Protein AF-A0AAI8ZTZ6-F1 (afdb_monomer)

Solvent-accessible surface area (backbone atoms only — not comparable to full-atom values): 6661 Å² total; per-residue (Å²): 139,88,87,84,86,74,28,98,44,98,85,41,66,30,76,49,75,26,76,19,85,45,80,68,26,56,17,33,78,39,66,54,84,41,80,40,63,42,33,43,39,40,9,28,16,42,41,9,27,0,19,39,34,54,21,35,37,40,36,80,40,80,30,43,42,36,13,30,15,39,54,14,26,0,18,39,37,32,29,42,34,34,34,39,39,41,39,11,30,13,43,51,16,24,0,21,30,31,73,30,63,26,37,27,36,42,15,34,43,38,10,30,6,40,53,14,25,0,22,34,34,41,43,56,76,49,70,37,80,81,35,46,80,45,39,38,50,77,72,39,40,33,71,43,78,55,72,81,128

pLDDT: mean 94.35, std 7.37, range [50.41, 98.81]

Nearest PDB structures (foldseek):
  5uyt-assembly1_A  TM=3.353E-01  e=1.277E+00  Flavobacteriaceae bacterium 3519-10
  5awf-assembly1_A  TM=2.954E-01  e=3.454E+00  Escherichia coli K-12
  2n3d-assembly1_A  TM=1.725E-01  e=4.553E+00  Caulobacter vibrioides CB15
  4dn7-assembly1_B  TM=1.859E-01  e=9.869E+00  Methanosarcina mazei Go1

Organism: Yersinia frederiksenii (NCBI:txid29484)

Radius of gyration: 14.51 Å; Cα contacts (8 Å, |Δi|>4): 551; chains: 1; bounding box: 36×27×42 Å

Foldseek 3Di:
DDDDDDDPDNPDAAEAWAEDEDQADWREEAQEAEEAERYEAWAEYENHKRYEYNYEYDYPYAYEHWAEYENEKSYEDAEEYADYEYFAEYAHYKSYEYQHEYEYENYEYFAEYAAEWSYHYAYHYHYYDPYYYWAYYNHYHRYHYDHDD

Mean predicted aligned error: 3.63 Å

Secondary structure (DSSP, 8-state):
-------SSTTSPEEEEEEE-STT-EEEEE-S-EEESSEEEEEEESSSEEEEE-S-EEE-SS-EEEEE-SSS-SEEE-SEEEEEEEEEEESSS-SEEE-S-EEEEEEEEEEEESSS-SEEESS-EEEETT-EEEEEESSS-SEEE----

Structure (mmCIF, N/CA/C/O backbone):
data_AF-A0AAI8ZTZ6-F1
#
_entry.id   AF-A0AAI8ZTZ6-F1
#
loop_
_atom_site.group_PDB
_atom_site.id
_atom_site.type_symbol
_atom_site.label_atom_id
_atom_site.label_alt_id
_atom_site.label_comp_id
_atom_site.label_asym_id
_atom_site.label_entity_id
_atom_site.label_seq_id
_atom_site.pdbx_PDB_ins_code
_atom_site.Cartn_x
_atom_site.Cartn_y
_atom_site.Cartn_z
_atom_site.occupancy
_atom_site.B_iso_or_equiv
_atom_site.auth_seq_id
_atom_site.auth_comp_id
_atom_site.auth_asym_id
_atom_site.auth_atom_id
_atom_site.pdbx_PDB_model_num
ATOM 1 N N . MET A 1 1 ? -9.462 -13.716 23.595 1.00 67.50 1 MET A N 1
ATOM 2 C CA . MET A 1 1 ? -8.614 -12.711 24.272 1.00 67.50 1 MET A CA 1
ATOM 3 C C . MET A 1 1 ? -8.393 -11.582 23.277 1.00 67.50 1 MET A C 1
ATOM 5 O O . MET A 1 1 ? -8.078 -11.887 22.135 1.00 67.50 1 MET A O 1
ATOM 9 N N . ARG A 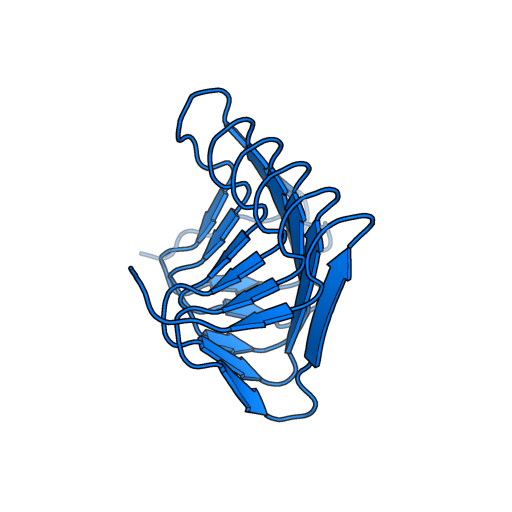1 2 ? -8.654 -10.329 23.661 1.00 75.88 2 ARG A N 1
ATOM 10 C CA . ARG A 1 2 ? -8.423 -9.131 22.835 1.00 75.88 2 ARG A CA 1
ATOM 11 C C . ARG A 1 2 ? -7.157 -8.457 23.362 1.00 75.88 2 ARG A C 1
ATOM 13 O O . ARG A 1 2 ? -7.015 -8.341 24.575 1.00 75.88 2 ARG A O 1
ATOM 20 N N . VAL A 1 3 ? -6.250 -8.082 22.467 1.00 80.81 3 VAL A N 1
ATOM 21 C CA . VAL A 1 3 ? -5.068 -7.272 22.784 1.00 80.81 3 VAL A CA 1
ATOM 22 C C . VAL A 1 3 ? -5.273 -5.926 22.110 1.00 80.81 3 VAL A C 1
ATOM 24 O O . VAL A 1 3 ? -5.651 -5.882 20.941 1.00 80.81 3 VAL A O 1
ATOM 27 N N . GLU A 1 4 ? -5.071 -4.850 22.857 1.00 86.06 4 GLU A N 1
ATOM 28 C CA . GLU A 1 4 ? -5.184 -3.481 22.363 1.00 86.06 4 GLU A CA 1
ATOM 29 C C . GLU A 1 4 ? -3.814 -2.824 22.433 1.00 86.06 4 GLU A C 1
ATOM 31 O O . GLU A 1 4 ? -3.088 -2.991 23.413 1.00 86.06 4 GLU A O 1
ATOM 36 N N . LEU A 1 5 ? -3.471 -2.094 21.377 1.00 87.38 5 LEU A N 1
ATOM 37 C CA . LEU A 1 5 ? -2.338 -1.186 21.354 1.00 87.38 5 LEU A CA 1
ATOM 38 C C . LEU A 1 5 ? -2.917 0.221 21.234 1.00 87.38 5 LEU A C 1
ATOM 40 O O . LEU A 1 5 ? -3.746 0.464 20.359 1.00 87.38 5 LEU A O 1
ATOM 44 N N . THR A 1 6 ? -2.520 1.120 22.124 1.00 87.12 6 THR A N 1
ATOM 45 C CA . THR A 1 6 ? -3.007 2.503 22.167 1.00 87.12 6 THR A CA 1
ATOM 46 C C . THR A 1 6 ? -1.831 3.469 22.141 1.00 87.12 6 THR A C 1
ATOM 48 O O . THR A 1 6 ? -0.698 3.082 22.441 1.00 87.12 6 THR A O 1
ATOM 51 N N . GLY A 1 7 ? -2.103 4.729 21.796 1.00 84.19 7 GLY A N 1
ATOM 52 C CA . GLY A 1 7 ? -1.177 5.828 22.060 1.00 84.19 7 GLY A CA 1
ATOM 53 C C . GLY A 1 7 ? -0.894 5.984 23.560 1.00 84.19 7 GLY A C 1
ATOM 54 O O . GLY A 1 7 ? -1.448 5.253 24.390 1.00 84.19 7 GLY A O 1
ATOM 55 N N . ALA A 1 8 ? -0.012 6.923 23.908 1.00 84.75 8 ALA A N 1
ATOM 56 C CA . ALA A 1 8 ? 0.313 7.186 25.309 1.00 84.75 8 ALA A CA 1
ATOM 57 C C . ALA A 1 8 ? -0.927 7.658 26.095 1.00 84.75 8 ALA A C 1
ATOM 59 O O . ALA A 1 8 ? -1.135 7.221 27.227 1.00 84.75 8 ALA A O 1
ATOM 60 N N . GLU A 1 9 ? -1.792 8.448 25.456 1.00 85.19 9 GLU A N 1
ATOM 61 C CA . GLU A 1 9 ? -3.123 8.819 25.939 1.00 85.19 9 GLU A CA 1
ATOM 62 C C . GLU A 1 9 ? -4.236 8.408 24.957 1.00 85.19 9 GLU A C 1
ATOM 64 O O . GLU A 1 9 ? -3.992 8.088 23.794 1.00 85.19 9 GLU A O 1
ATOM 69 N N . THR A 1 10 ? -5.499 8.440 25.401 1.00 76.94 10 THR A N 1
ATOM 70 C CA . THR A 1 10 ? -6.660 8.077 24.558 1.00 76.94 10 THR A CA 1
ATOM 71 C C . THR A 1 10 ? -6.902 9.039 23.395 1.00 76.94 10 THR A C 1
ATOM 73 O O . THR A 1 10 ? -7.670 8.725 22.492 1.00 76.94 10 THR A O 1
ATOM 76 N N . THR A 1 11 ? -6.293 10.223 23.436 1.00 78.00 11 THR A N 1
ATOM 77 C CA . THR A 1 11 ? -6.327 11.228 22.365 1.00 78.00 11 THR A CA 1
ATOM 78 C C . THR A 1 11 ? -5.068 11.224 21.508 1.00 78.00 11 THR A C 1
ATOM 80 O O . THR A 1 11 ? -5.029 11.919 20.493 1.00 78.00 11 THR A O 1
ATOM 83 N N . ASP A 1 12 ? -4.041 10.469 21.903 1.00 82.19 12 ASP A N 1
ATOM 84 C CA . ASP A 1 12 ? -2.789 10.422 21.168 1.00 82.19 12 ASP A CA 1
ATOM 85 C C . ASP A 1 12 ? -2.899 9.496 19.963 1.00 82.19 12 ASP A C 1
ATOM 87 O O . ASP A 1 12 ? -3.411 8.377 20.034 1.00 82.19 12 ASP A O 1
ATOM 91 N N . LEU A 1 13 ? -2.325 9.955 18.855 1.00 85.62 13 LEU A N 1
ATOM 92 C CA . LEU A 1 13 ? -2.135 9.154 17.657 1.00 85.62 13 LEU A CA 1
ATOM 93 C C . LEU A 1 13 ? -1.221 7.962 17.972 1.00 85.62 13 LEU A C 1
ATOM 95 O O . LEU A 1 13 ? -0.043 8.138 18.291 1.00 85.62 13 LEU A O 1
ATOM 99 N N . LEU A 1 14 ? -1.729 6.739 17.809 1.00 90.38 14 LEU A N 1
ATOM 100 C CA . LEU A 1 14 ? -0.862 5.565 17.771 1.00 90.38 14 LEU A CA 1
ATOM 101 C C . LEU A 1 14 ? -0.055 5.590 16.465 1.00 90.38 14 LEU A C 1
ATOM 103 O O . LEU A 1 14 ? -0.628 5.622 15.376 1.00 90.38 14 LEU A O 1
ATOM 107 N N . SER A 1 15 ? 1.272 5.548 16.574 1.00 92.12 15 SER A N 1
ATOM 108 C CA . SER A 1 15 ? 2.178 5.417 15.430 1.00 92.12 15 SER A CA 1
ATOM 109 C C . SER A 1 15 ? 2.815 4.032 15.425 1.00 92.12 15 SER A C 1
ATOM 111 O O . SER A 1 15 ? 3.504 3.660 16.376 1.00 92.12 15 SER A O 1
ATOM 113 N N . VAL A 1 16 ? 2.584 3.267 14.358 1.00 94.44 16 VAL A N 1
ATOM 114 C CA . VAL A 1 16 ? 3.174 1.942 14.147 1.00 94.44 16 VAL A CA 1
ATOM 115 C C . VAL A 1 16 ? 4.071 2.002 12.925 1.00 94.44 16 VAL A C 1
ATOM 117 O O . VAL A 1 16 ? 3.596 2.196 11.805 1.00 94.44 16 VAL A O 1
ATOM 120 N N . THR A 1 17 ? 5.369 1.798 13.139 1.00 95.31 17 THR A N 1
ATOM 121 C CA . THR A 1 17 ? 6.350 1.725 12.059 1.00 95.31 17 THR A CA 1
ATOM 122 C C . THR A 1 17 ? 7.051 0.374 12.043 1.00 95.31 17 THR A C 1
ATOM 124 O O . THR A 1 17 ? 7.302 -0.231 13.085 1.00 95.31 17 THR A O 1
ATOM 127 N N . GLY A 1 18 ? 7.364 -0.119 10.849 1.00 96.62 18 GLY A N 1
ATOM 128 C CA . GLY A 1 18 ? 8.162 -1.326 10.669 1.00 96.62 18 GLY A CA 1
ATOM 129 C C . GLY A 1 18 ? 9.078 -1.169 9.469 1.00 96.62 18 GLY A C 1
ATOM 130 O O . GLY A 1 18 ? 8.625 -0.748 8.411 1.00 96.62 18 GLY A O 1
ATOM 131 N N . ASN A 1 19 ? 10.362 -1.483 9.631 1.00 95.75 19 ASN A N 1
ATOM 132 C CA . ASN A 1 19 ? 11.362 -1.374 8.573 1.00 95.75 19 ASN A CA 1
ATOM 133 C C . ASN A 1 19 ? 12.063 -2.724 8.406 1.00 95.75 19 ASN A C 1
ATOM 135 O O . ASN A 1 19 ? 12.693 -3.223 9.341 1.00 95.75 19 ASN A O 1
ATOM 139 N N . ALA A 1 20 ? 11.915 -3.324 7.228 1.00 95.00 20 ALA A N 1
ATOM 140 C CA . ALA A 1 20 ? 12.503 -4.610 6.906 1.00 95.00 20 ALA A CA 1
ATOM 141 C C . ALA A 1 20 ? 13.651 -4.457 5.896 1.00 95.00 20 ALA A C 1
ATOM 143 O O . ALA A 1 20 ? 13.437 -4.174 4.715 1.00 95.00 20 ALA A O 1
ATOM 144 N N . SER A 1 21 ? 14.878 -4.707 6.356 1.00 80.38 21 SER A N 1
ATOM 145 C CA . SER A 1 21 ? 16.071 -4.807 5.515 1.00 80.38 21 SER A CA 1
ATOM 146 C C . SER A 1 21 ? 16.363 -6.280 5.195 1.00 80.38 21 SER A C 1
ATOM 148 O O . SER A 1 21 ? 16.495 -7.118 6.084 1.00 80.38 21 SER A O 1
ATOM 150 N N . GLY A 1 22 ? 16.392 -6.627 3.907 1.00 74.50 22 GLY A N 1
ATOM 151 C CA . GLY A 1 22 ? 16.585 -7.997 3.420 1.00 74.50 22 GLY A CA 1
ATOM 152 C C . GLY A 1 22 ? 15.756 -8.298 2.172 1.00 74.50 22 GLY A C 1
ATOM 153 O O . GLY A 1 22 ? 14.846 -7.544 1.825 1.00 74.50 22 GLY A O 1
ATOM 154 N N . ASP A 1 23 ? 16.060 -9.414 1.510 1.00 78.19 23 ASP A N 1
ATOM 155 C CA . ASP A 1 23 ? 15.599 -9.705 0.141 1.00 78.19 23 ASP A CA 1
ATOM 156 C C . ASP A 1 23 ? 14.080 -9.873 -0.012 1.00 78.19 23 ASP A C 1
ATOM 158 O O . ASP A 1 23 ? 13.549 -9.735 -1.108 1.00 78.19 23 ASP A O 1
ATOM 162 N N . SER A 1 24 ? 13.347 -10.164 1.066 1.00 83.00 24 SER A N 1
ATOM 163 C CA . SER A 1 24 ? 11.885 -10.364 1.014 1.00 83.00 24 SER A CA 1
ATOM 164 C C . SER A 1 24 ? 11.161 -9.943 2.297 1.00 83.00 24 SER A C 1
ATOM 166 O O . SER A 1 24 ? 10.074 -10.433 2.607 1.00 83.00 24 SER A O 1
ATOM 168 N N . GLY A 1 25 ? 11.772 -9.059 3.088 1.00 94.31 25 GLY A N 1
ATOM 169 C CA . GLY A 1 25 ? 11.193 -8.600 4.348 1.00 94.31 25 GLY A CA 1
ATOM 170 C C . GLY A 1 25 ? 9.879 -7.835 4.153 1.00 94.31 25 GLY A C 1
ATOM 171 O O . GLY A 1 25 ? 9.673 -7.193 3.128 1.00 94.31 25 GLY A O 1
ATOM 172 N N . THR A 1 26 ? 8.978 -7.889 5.138 1.00 97.19 26 THR A N 1
ATOM 173 C CA . THR A 1 26 ? 7.792 -7.019 5.159 1.00 97.19 26 THR A CA 1
ATOM 174 C C . THR A 1 26 ? 7.894 -6.039 6.312 1.00 97.19 26 THR A C 1
ATOM 176 O O . THR A 1 26 ? 8.081 -6.493 7.440 1.00 97.19 26 THR A O 1
ATOM 179 N N . GLY A 1 27 ? 7.730 -4.741 6.045 1.00 97.44 27 GLY A N 1
ATOM 180 C CA . GLY A 1 27 ? 7.757 -3.710 7.084 1.00 97.44 27 GLY A CA 1
ATOM 181 C C . GLY A 1 27 ? 6.638 -3.908 8.107 1.00 97.44 27 GLY A C 1
ATOM 182 O O . GLY A 1 27 ? 6.903 -4.167 9.278 1.00 97.44 27 GLY A O 1
ATOM 183 N N . VAL A 1 28 ? 5.378 -3.859 7.658 1.00 97.69 28 VAL A N 1
ATOM 184 C CA . VAL A 1 28 ? 4.187 -4.089 8.501 1.00 97.69 28 VAL A CA 1
ATOM 185 C C . VAL A 1 28 ? 3.229 -5.088 7.840 1.00 97.69 28 VAL A C 1
ATOM 187 O O . VAL A 1 28 ? 3.012 -5.052 6.629 1.00 97.69 28 VAL A O 1
ATOM 190 N N . LYS A 1 29 ? 2.634 -5.987 8.636 1.00 96.88 29 LYS A N 1
ATOM 191 C CA . LYS A 1 29 ? 1.638 -6.977 8.186 1.00 96.88 29 LYS A CA 1
ATOM 192 C C . LYS A 1 29 ? 0.309 -6.793 8.915 1.00 96.88 29 LYS A C 1
ATOM 194 O O . LYS A 1 29 ? 0.293 -6.741 10.142 1.00 96.88 29 LYS A O 1
ATOM 199 N N . LEU A 1 30 ? -0.791 -6.790 8.166 1.00 96.56 30 LEU A N 1
ATOM 200 C CA . LEU A 1 30 ? -2.167 -6.749 8.661 1.00 96.56 30 LEU A CA 1
ATOM 201 C C . LEU A 1 30 ? -2.925 -7.975 8.131 1.00 96.56 30 LEU A C 1
ATOM 203 O O . LEU A 1 30 ? -3.469 -7.948 7.031 1.00 96.56 30 LEU A O 1
ATOM 207 N N . ASN A 1 31 ? -2.932 -9.070 8.896 1.00 92.81 31 ASN A N 1
ATOM 208 C CA . ASN A 1 31 ? -3.510 -10.355 8.461 1.00 92.81 31 ASN A CA 1
ATOM 209 C C . ASN A 1 31 ? -4.832 -10.714 9.166 1.00 92.81 31 ASN A C 1
ATOM 211 O O . ASN A 1 31 ? -5.579 -11.555 8.675 1.00 92.81 31 ASN A O 1
ATOM 215 N N . GLY A 1 32 ? -5.106 -10.119 10.333 1.00 93.06 32 GLY A N 1
ATOM 216 C CA . GLY A 1 32 ? -6.356 -10.310 11.079 1.00 93.06 32 GLY A CA 1
ATOM 217 C C . GLY A 1 32 ? -7.420 -9.278 10.708 1.00 93.06 32 GLY A C 1
ATOM 218 O O . GLY A 1 32 ? -7.210 -8.465 9.818 1.00 93.06 32 GLY A O 1
ATOM 219 N N . ASN A 1 33 ? -8.549 -9.271 11.416 1.00 94.62 33 ASN A N 1
ATOM 220 C CA . ASN A 1 33 ? -9.525 -8.187 11.289 1.00 94.62 33 ASN A CA 1
ATOM 221 C C . ASN A 1 33 ? -8.983 -6.944 12.001 1.00 94.62 33 ASN A C 1
ATOM 223 O O . ASN A 1 33 ? -8.739 -6.991 13.209 1.00 94.62 33 ASN A O 1
ATOM 227 N N . ASN A 1 34 ? -8.811 -5.846 11.273 1.00 95.69 34 ASN A N 1
ATOM 228 C CA . ASN A 1 34 ? -8.211 -4.626 11.798 1.00 95.69 34 ASN A CA 1
ATOM 229 C C . ASN A 1 34 ? -9.276 -3.536 11.878 1.00 95.69 34 ASN A C 1
ATOM 231 O O . ASN A 1 34 ? -9.808 -3.101 10.859 1.00 95.69 34 ASN A O 1
ATOM 235 N N . THR A 1 35 ? -9.570 -3.073 13.088 1.00 95.19 35 THR A N 1
ATOM 236 C CA . THR A 1 35 ? -10.322 -1.835 13.298 1.00 95.19 35 THR A CA 1
ATOM 237 C C . THR A 1 35 ? -9.320 -0.747 13.637 1.00 95.19 35 THR A C 1
ATOM 239 O O . THR A 1 35 ? -8.626 -0.844 14.647 1.00 95.19 35 THR A O 1
ATOM 242 N N . LEU A 1 36 ? -9.214 0.250 12.766 1.00 94.00 36 LEU A N 1
ATOM 243 C CA . LEU A 1 36 ? -8.269 1.351 12.882 1.00 94.00 36 LEU A CA 1
ATOM 244 C C . LEU A 1 36 ? -9.046 2.630 13.176 1.00 94.00 36 LEU A C 1
ATOM 246 O O . LEU A 1 36 ? -10.008 2.951 12.482 1.00 94.00 36 LEU A O 1
ATOM 250 N N . ASP A 1 37 ? -8.622 3.367 14.190 1.00 91.94 37 ASP A N 1
ATOM 251 C CA . ASP A 1 37 ? -9.225 4.640 14.566 1.00 91.94 37 ASP A CA 1
ATOM 252 C C . ASP A 1 37 ? -8.108 5.621 14.906 1.00 91.94 37 ASP A C 1
ATOM 254 O O . ASP A 1 37 ? -7.402 5.436 15.894 1.00 91.94 37 ASP A O 1
ATOM 258 N N . ASN A 1 38 ? -7.909 6.608 14.029 1.00 87.81 38 ASN A N 1
ATOM 259 C CA . ASN A 1 38 ? -6.853 7.615 14.136 1.00 87.81 38 ASN A CA 1
ATOM 260 C C . ASN A 1 38 ? -5.475 7.009 14.458 1.00 87.81 38 ASN A C 1
ATOM 262 O O . ASN A 1 38 ? -4.853 7.356 15.458 1.00 87.81 38 ASN A O 1
ATOM 266 N N . VAL A 1 39 ? -5.005 6.095 13.603 1.00 90.56 39 VAL A N 1
ATOM 267 C CA . VAL A 1 39 ? -3.678 5.466 13.684 1.00 90.56 39 VAL A CA 1
ATOM 268 C C . VAL A 1 39 ? -2.828 5.921 12.496 1.00 90.56 39 VAL A C 1
ATOM 270 O O . VAL A 1 39 ? -3.330 6.089 11.386 1.00 90.56 39 VAL A O 1
ATOM 273 N N . SER A 1 40 ? -1.525 6.097 12.702 1.00 92.44 40 SER A N 1
ATOM 274 C CA . SER A 1 40 ? -0.552 6.222 11.616 1.00 92.44 40 SER A CA 1
ATOM 275 C C . SER A 1 40 ? 0.187 4.899 11.464 1.00 92.44 40 SER A C 1
ATOM 277 O O . SER A 1 40 ? 0.862 4.458 12.395 1.00 92.44 40 SER A O 1
ATOM 279 N N . LEU A 1 41 ? 0.052 4.249 10.306 1.00 96.38 41 LEU A N 1
ATOM 280 C CA . LEU A 1 41 ? 0.795 3.029 9.990 1.00 96.38 41 LEU A CA 1
ATOM 281 C C . LEU A 1 41 ? 1.772 3.296 8.849 1.00 96.38 41 LEU A C 1
ATOM 283 O O . LEU A 1 41 ? 1.374 3.799 7.794 1.00 96.38 41 LEU A O 1
ATOM 287 N N . ALA A 1 42 ? 3.035 2.925 9.050 1.00 97.94 42 ALA A N 1
ATOM 288 C CA . ALA A 1 42 ? 4.076 3.023 8.036 1.00 97.94 42 ALA A CA 1
ATOM 289 C C . ALA A 1 42 ? 4.937 1.752 7.992 1.00 97.94 42 ALA A C 1
ATOM 291 O O . ALA A 1 42 ? 5.659 1.434 8.935 1.00 97.94 42 ALA A O 1
ATOM 292 N N . GLY A 1 43 ? 4.874 1.020 6.885 1.00 98.38 43 GLY A N 1
ATOM 293 C CA . GLY A 1 43 ? 5.730 -0.131 6.622 1.00 98.38 43 GLY A CA 1
ATOM 294 C C . GLY A 1 43 ? 6.736 0.174 5.520 1.00 98.38 43 GLY A C 1
ATOM 295 O O . GLY A 1 43 ? 6.349 0.592 4.432 1.00 98.38 43 GLY A O 1
ATOM 296 N N . GLU A 1 44 ? 8.016 -0.055 5.788 1.00 98.19 44 GLU A N 1
ATOM 297 C CA . GLU A 1 44 ? 9.116 0.146 4.850 1.00 98.19 44 GLU A CA 1
ATOM 298 C C . GLU A 1 44 ? 9.857 -1.164 4.568 1.00 98.19 44 GLU A C 1
ATOM 300 O O . GLU A 1 44 ? 10.068 -1.986 5.464 1.00 98.19 44 GLU A O 1
ATOM 305 N N . ALA A 1 45 ? 10.291 -1.344 3.324 1.00 98.00 45 ALA A N 1
ATOM 306 C CA . ALA A 1 45 ? 11.180 -2.424 2.921 1.00 98.00 45 ALA A CA 1
ATOM 307 C C . ALA A 1 45 ? 12.196 -1.951 1.870 1.00 98.00 45 ALA A C 1
ATOM 309 O O . ALA A 1 45 ? 11.972 -0.973 1.159 1.00 98.00 45 ALA A O 1
ATOM 310 N N . THR A 1 46 ? 13.322 -2.656 1.745 1.00 96.25 46 THR A N 1
ATOM 311 C CA . THR A 1 46 ? 14.239 -2.445 0.610 1.00 96.25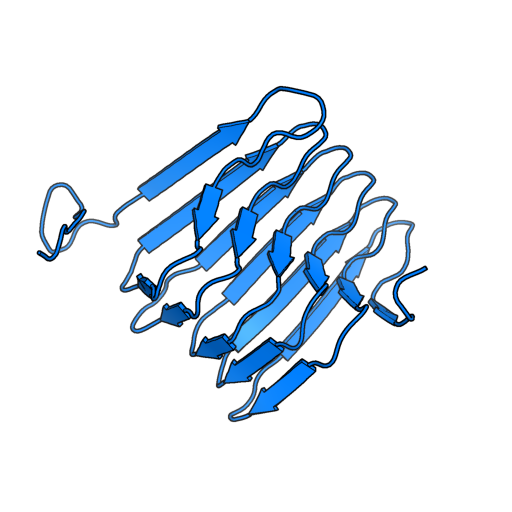 46 THR A CA 1
ATOM 312 C C . THR A 1 46 ? 13.802 -3.283 -0.587 1.00 96.25 46 THR A C 1
ATOM 314 O O . THR A 1 46 ? 13.358 -2.718 -1.579 1.00 96.25 46 THR A O 1
ATOM 317 N N . ASN A 1 47 ? 13.862 -4.614 -0.473 1.00 95.44 47 ASN A N 1
ATOM 318 C CA . ASN A 1 47 ? 13.568 -5.532 -1.582 1.00 95.44 47 ASN A CA 1
ATOM 319 C C . ASN A 1 47 ? 12.187 -6.194 -1.488 1.00 95.44 47 ASN A C 1
ATOM 321 O O . ASN A 1 47 ? 11.653 -6.678 -2.479 1.00 95.44 47 ASN A O 1
ATOM 325 N N . GLY A 1 48 ? 11.610 -6.234 -0.287 1.00 96.06 48 GLY A N 1
ATOM 326 C CA . GLY A 1 48 ? 10.316 -6.859 -0.042 1.00 96.06 48 GLY A CA 1
ATOM 327 C C . GLY A 1 48 ? 9.148 -5.876 -0.074 1.00 96.06 48 GLY A C 1
ATOM 328 O O . GLY A 1 48 ? 9.167 -4.869 -0.779 1.00 96.06 48 GLY A O 1
ATOM 329 N N . THR A 1 49 ? 8.107 -6.176 0.696 1.00 97.88 49 THR A N 1
ATOM 330 C CA . THR A 1 49 ? 6.870 -5.387 0.707 1.00 97.88 49 THR A CA 1
ATOM 331 C C . THR A 1 49 ? 6.866 -4.380 1.855 1.00 97.88 49 THR A C 1
ATOM 333 O O . THR A 1 49 ? 7.062 -4.769 3.002 1.00 97.88 49 THR A O 1
ATOM 336 N N . GLY A 1 50 ? 6.574 -3.105 1.597 1.00 98.25 50 GLY A N 1
ATOM 337 C CA . GLY A 1 50 ? 6.439 -2.115 2.672 1.00 98.25 50 GLY A CA 1
ATOM 338 C C . GLY A 1 50 ? 5.318 -2.492 3.645 1.00 98.25 50 GLY A C 1
ATOM 339 O O . GLY A 1 50 ? 5.560 -2.780 4.820 1.00 98.25 50 GLY A O 1
ATOM 340 N N . MET A 1 51 ? 4.095 -2.602 3.125 1.00 98.31 51 MET A N 1
ATOM 341 C CA . MET A 1 51 ? 2.943 -3.131 3.852 1.00 98.31 51 MET A CA 1
ATOM 342 C C . MET A 1 51 ? 2.294 -4.324 3.139 1.00 98.31 51 MET A C 1
ATOM 344 O O . MET A 1 51 ? 1.947 -4.244 1.965 1.00 98.31 51 MET A O 1
ATOM 348 N N . ASN A 1 52 ? 1.988 -5.384 3.886 1.00 98.12 52 ASN A N 1
ATOM 349 C CA . ASN A 1 52 ? 1.132 -6.478 3.422 1.00 98.12 52 ASN A CA 1
ATOM 350 C C . ASN A 1 52 ? -0.228 -6.456 4.148 1.00 98.12 52 ASN A C 1
ATOM 352 O O . ASN A 1 52 ? -0.265 -6.627 5.369 1.00 98.12 52 ASN A O 1
ATOM 356 N N . ILE A 1 53 ? -1.323 -6.256 3.405 1.00 98.31 53 ILE A N 1
ATOM 357 C CA . ILE A 1 53 ? -2.703 -6.286 3.916 1.00 98.31 53 ILE A CA 1
ATOM 358 C C . ILE A 1 53 ? -3.427 -7.506 3.358 1.00 98.31 53 ILE A C 1
ATOM 360 O O . ILE A 1 53 ? -3.837 -7.512 2.197 1.00 98.31 53 ILE A O 1
ATOM 364 N N . SER A 1 54 ? -3.653 -8.490 4.224 1.00 97.50 54 SER A N 1
ATOM 365 C CA . SER A 1 54 ? -4.416 -9.698 3.896 1.00 97.50 54 SER A CA 1
ATOM 366 C C . SER A 1 54 ? -5.672 -9.898 4.738 1.00 97.50 54 SER A C 1
ATOM 368 O O . SER A 1 54 ? -6.564 -10.645 4.345 1.00 97.50 54 SER A O 1
ATOM 370 N N . GLY A 1 55 ? -5.790 -9.193 5.863 1.00 97.88 55 GLY A N 1
ATOM 371 C CA . GLY A 1 55 ? -6.995 -9.161 6.684 1.00 97.88 55 GLY A CA 1
ATOM 372 C C . GLY A 1 55 ? -7.753 -7.837 6.547 1.00 97.88 55 GLY A C 1
ATOM 373 O O . GLY A 1 55 ? -7.129 -6.806 6.274 1.00 97.88 55 GLY A O 1
ATOM 374 N N . PRO A 1 56 ? -9.088 -7.847 6.716 1.00 97.62 56 PRO A N 1
ATOM 375 C CA . PRO A 1 56 ? -9.923 -6.700 6.389 1.00 97.62 56 PRO A CA 1
ATOM 376 C C . PRO A 1 56 ? -9.620 -5.506 7.292 1.00 97.62 56 PRO A C 1
ATOM 378 O O . PRO A 1 56 ? -9.235 -5.665 8.456 1.00 97.62 56 PRO A O 1
ATOM 381 N N . ILE A 1 57 ? -9.827 -4.306 6.755 1.00 97.75 57 ILE A N 1
ATOM 382 C CA . ILE A 1 57 ? -9.655 -3.037 7.463 1.00 97.75 57 ILE A CA 1
ATOM 383 C C . ILE A 1 57 ? -11.004 -2.331 7.566 1.00 97.75 57 ILE A C 1
ATOM 385 O O . ILE A 1 57 ? -11.672 -2.101 6.562 1.00 97.75 57 ILE A O 1
ATOM 389 N N . ILE A 1 58 ? -11.363 -1.934 8.783 1.00 97.75 58 ILE A N 1
ATOM 390 C CA . ILE A 1 58 ? -12.429 -0.972 9.062 1.00 97.75 58 ILE A CA 1
ATOM 391 C C . ILE A 1 58 ? -11.765 0.261 9.660 1.00 97.75 58 ILE A C 1
ATOM 393 O O . ILE A 1 58 ? -11.212 0.198 10.759 1.00 97.75 58 ILE A O 1
ATOM 397 N N . ASN A 1 59 ? -11.799 1.369 8.935 1.00 96.06 59 ASN A N 1
ATOM 398 C CA . ASN A 1 59 ? -11.213 2.632 9.341 1.00 96.06 59 ASN A CA 1
ATOM 399 C C . ASN A 1 59 ? -12.308 3.595 9.808 1.00 96.06 59 ASN A C 1
ATOM 401 O O . ASN A 1 59 ? -13.081 4.108 9.001 1.00 96.06 59 ASN A O 1
ATOM 405 N N . ASN A 1 60 ? -12.365 3.830 11.117 1.00 92.06 60 ASN A N 1
ATOM 406 C CA . ASN A 1 60 ? -13.372 4.679 11.754 1.00 92.06 60 ASN A CA 1
ATOM 407 C C . ASN A 1 60 ? -12.938 6.150 11.881 1.00 92.06 60 ASN A C 1
ATOM 409 O O . ASN A 1 60 ? -13.725 6.972 12.347 1.00 92.06 60 ASN A O 1
ATOM 413 N N . GLY A 1 61 ? -11.710 6.488 11.478 1.00 87.12 61 GLY A N 1
ATOM 414 C CA . GLY A 1 61 ? -11.138 7.821 11.659 1.00 87.12 61 GLY A CA 1
ATOM 415 C C . GLY A 1 61 ? -10.240 8.242 10.499 1.00 87.12 61 GLY A C 1
ATOM 416 O O . GLY A 1 6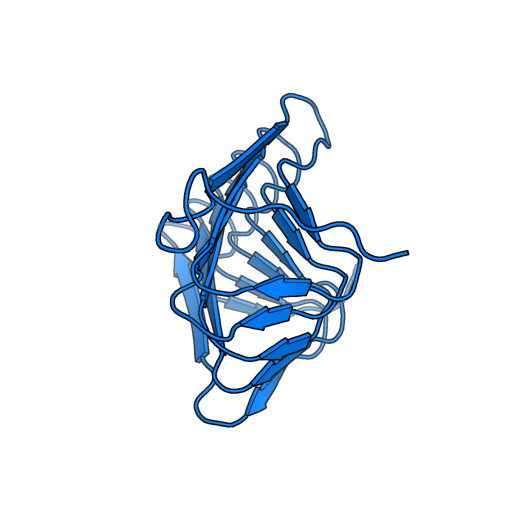1 ? -10.418 7.829 9.355 1.00 87.12 61 GLY A O 1
ATOM 417 N N . ASN A 1 62 ? -9.235 9.061 10.794 1.00 84.62 62 ASN A N 1
ATOM 418 C CA . ASN A 1 62 ? -8.325 9.625 9.793 1.00 84.62 62 ASN A CA 1
ATOM 419 C C . ASN A 1 62 ? -7.085 8.746 9.552 1.00 84.62 62 ASN A C 1
ATOM 421 O O . ASN A 1 62 ? -5.998 9.264 9.291 1.00 84.62 62 ASN A O 1
ATOM 425 N N . THR A 1 63 ? -7.213 7.418 9.662 1.00 89.69 63 THR A N 1
ATOM 426 C CA . THR A 1 63 ? -6.060 6.522 9.487 1.00 89.69 63 THR A CA 1
ATOM 427 C C . THR A 1 63 ? -5.607 6.518 8.028 1.00 89.69 63 THR A C 1
ATOM 429 O O . THR A 1 63 ? -6.405 6.281 7.118 1.00 89.69 63 THR A O 1
ATOM 432 N N . ALA A 1 64 ? -4.310 6.735 7.815 1.00 89.50 64 ALA A N 1
ATOM 433 C CA . ALA A 1 64 ? -3.638 6.494 6.546 1.00 89.50 64 ALA A CA 1
ATOM 434 C C . ALA A 1 64 ? -2.689 5.304 6.703 1.00 89.50 64 ALA A C 1
ATOM 436 O O . ALA A 1 64 ? -1.882 5.261 7.637 1.00 89.50 64 ALA A O 1
ATOM 437 N N . VAL A 1 65 ? -2.782 4.347 5.782 1.00 96.88 65 VAL A N 1
ATOM 438 C CA . VAL A 1 65 ? -1.943 3.150 5.792 1.00 96.88 65 VAL A CA 1
ATOM 439 C C . VAL A 1 65 ? -0.881 3.286 4.713 1.00 96.88 65 VAL A C 1
ATOM 441 O O . VAL A 1 65 ? -1.207 3.300 3.528 1.00 96.88 65 VAL A O 1
ATOM 444 N N . ASN A 1 66 ? 0.380 3.428 5.113 1.00 98.38 66 ASN A N 1
ATOM 445 C CA . ASN A 1 66 ? 1.464 3.786 4.205 1.00 98.38 66 ASN A CA 1
ATOM 446 C C . ASN A 1 66 ? 2.451 2.626 4.061 1.00 98.38 66 ASN A C 1
ATOM 448 O O . ASN A 1 66 ? 3.052 2.181 5.035 1.00 98.38 66 ASN A O 1
ATOM 452 N N . GLY A 1 67 ? 2.625 2.142 2.838 1.00 98.69 67 GLY A N 1
ATOM 453 C CA . GLY A 1 67 ? 3.624 1.149 2.479 1.00 98.69 67 GLY A CA 1
ATOM 454 C C . GLY A 1 67 ? 4.660 1.744 1.531 1.00 98.69 67 GLY A C 1
ATOM 455 O O . GLY A 1 67 ? 4.313 2.402 0.548 1.00 98.69 67 GLY A O 1
ATOM 456 N N . LYS A 1 68 ? 5.940 1.523 1.814 1.00 98.62 68 LYS A N 1
ATOM 457 C CA . LYS A 1 68 ? 7.050 1.973 0.978 1.00 98.62 68 LYS A CA 1
ATOM 458 C C . LYS A 1 68 ? 8.030 0.839 0.726 1.00 98.62 68 LYS A C 1
ATOM 460 O O . LYS A 1 68 ? 8.441 0.155 1.658 1.00 98.62 68 LYS A O 1
ATOM 465 N N . SER A 1 69 ? 8.438 0.673 -0.522 1.00 98.38 69 SER A N 1
ATOM 466 C CA . SER A 1 69 ? 9.551 -0.198 -0.879 1.00 98.38 69 SER A CA 1
ATOM 467 C C . SER A 1 69 ? 10.523 0.507 -1.820 1.00 98.38 69 SER A C 1
ATOM 469 O O . SER A 1 69 ? 10.211 1.570 -2.355 1.00 98.38 69 SER A O 1
ATOM 471 N N . THR A 1 70 ? 11.727 -0.036 -1.979 1.00 97.38 70 THR A N 1
ATOM 472 C CA . THR A 1 70 ? 12.672 0.446 -2.998 1.00 97.38 70 THR A CA 1
ATOM 473 C C . THR A 1 70 ? 12.552 -0.413 -4.251 1.00 97.38 70 THR A C 1
ATOM 475 O O . THR A 1 70 ? 12.124 0.082 -5.287 1.00 97.38 70 THR A O 1
ATOM 478 N N . GLU A 1 71 ? 12.838 -1.708 -4.135 1.00 96.75 71 GLU A N 1
ATOM 479 C CA . GLU A 1 71 ? 12.802 -2.663 -5.248 1.00 96.75 71 GLU A CA 1
ATOM 480 C C . GLU A 1 71 ? 11.506 -3.482 -5.297 1.00 96.75 71 GLU A C 1
ATOM 482 O O . GLU A 1 71 ? 11.097 -3.931 -6.364 1.00 96.75 71 GLU A O 1
ATOM 487 N N . GLY A 1 72 ? 10.848 -3.688 -4.153 1.00 96.94 72 GLY A N 1
ATOM 488 C CA . GLY A 1 72 ? 9.621 -4.482 -4.066 1.00 96.94 72 GLY A CA 1
ATOM 489 C C . GLY A 1 72 ? 8.346 -3.643 -4.139 1.00 96.94 72 GLY A C 1
ATOM 490 O O . GLY A 1 72 ? 8.348 -2.495 -4.581 1.00 96.94 72 GLY A O 1
ATOM 491 N N . ASP A 1 73 ? 7.235 -4.204 -3.668 1.00 98.06 73 ASP A N 1
ATOM 492 C CA . ASP A 1 73 ? 5.945 -3.507 -3.676 1.00 98.06 73 ASP A CA 1
ATOM 493 C C . ASP A 1 73 ? 5.799 -2.584 -2.460 1.00 98.06 73 ASP A C 1
ATOM 495 O O . ASP A 1 73 ? 6.057 -2.992 -1.324 1.00 98.06 73 ASP A O 1
ATOM 499 N N . GLY A 1 74 ? 5.314 -1.358 -2.658 1.00 98.56 74 GLY A N 1
ATOM 500 C CA . GLY A 1 74 ? 4.973 -0.473 -1.543 1.00 98.56 74 GLY A CA 1
ATOM 501 C C . GLY A 1 74 ? 3.902 -1.104 -0.657 1.00 98.56 74 GLY A C 1
ATOM 502 O O . GLY A 1 74 ? 4.104 -1.289 0.545 1.00 98.56 74 GLY A O 1
ATOM 503 N N . VAL A 1 75 ? 2.793 -1.516 -1.272 1.00 98.75 75 VAL A N 1
ATOM 504 C CA . VAL A 1 75 ? 1.708 -2.269 -0.631 1.00 98.75 75 VAL A CA 1
ATOM 505 C C . VAL A 1 75 ? 1.386 -3.518 -1.442 1.00 98.75 75 VAL A C 1
ATOM 507 O O . VAL A 1 75 ? 1.194 -3.422 -2.650 1.00 98.75 75 VAL A O 1
ATOM 510 N N . ARG A 1 76 ? 1.227 -4.672 -0.785 1.00 98.38 76 ARG A N 1
ATOM 511 C CA . ARG A 1 76 ? 0.490 -5.820 -1.342 1.00 98.38 76 ARG A CA 1
ATOM 512 C C . ARG A 1 76 ? -0.876 -5.921 -0.678 1.00 98.38 76 ARG A C 1
ATOM 514 O O . ARG A 1 76 ? -0.957 -5.908 0.550 1.00 98.38 76 ARG A O 1
ATOM 521 N N . LEU A 1 77 ? -1.921 -6.021 -1.494 1.00 98.38 77 LEU A N 1
ATOM 522 C CA . LEU A 1 77 ? -3.314 -6.032 -1.060 1.00 98.38 77 LEU A CA 1
ATOM 523 C C . LEU A 1 77 ? -4.033 -7.297 -1.542 1.00 98.38 77 LEU A C 1
ATOM 525 O O . LEU A 1 77 ? -4.033 -7.614 -2.733 1.00 98.38 77 LEU A O 1
ATOM 529 N N . ASN A 1 78 ? -4.685 -7.979 -0.606 1.00 97.19 78 ASN A N 1
ATOM 530 C CA . ASN A 1 78 ? -5.675 -9.020 -0.866 1.00 97.19 78 ASN A CA 1
ATOM 531 C C . ASN A 1 78 ? -6.776 -8.962 0.205 1.00 97.19 78 ASN A C 1
ATOM 533 O O . ASN A 1 78 ? -6.911 -9.869 1.027 1.00 97.19 78 ASN A O 1
ATOM 537 N N . SER A 1 79 ? -7.515 -7.850 0.274 1.00 97.81 79 SER A N 1
ATOM 538 C CA . SER A 1 79 ? -8.489 -7.675 1.351 1.00 97.81 79 SER A CA 1
ATOM 539 C C . SER A 1 79 ? -9.585 -6.647 1.085 1.00 97.81 79 SER A C 1
ATOM 541 O O . SER A 1 79 ? -9.537 -5.877 0.129 1.00 97.81 79 SER A O 1
ATOM 543 N N . ALA A 1 80 ? -10.572 -6.622 1.982 1.00 98.25 80 ALA A N 1
ATOM 544 C CA . ALA A 1 80 ? -11.598 -5.589 2.033 1.00 98.25 80 ALA A CA 1
ATOM 545 C C . ALA A 1 80 ? -11.140 -4.398 2.892 1.00 98.25 80 ALA A C 1
ATOM 547 O O . ALA A 1 80 ? -10.584 -4.581 3.976 1.00 98.25 80 ALA A O 1
ATOM 548 N N . ILE A 1 81 ? -11.404 -3.181 2.423 1.00 98.25 81 ILE A N 1
ATOM 549 C CA . ILE A 1 81 ? -11.087 -1.925 3.100 1.00 98.25 81 ILE A CA 1
ATOM 550 C C . ILE A 1 81 ? -12.351 -1.071 3.136 1.00 98.25 81 ILE A C 1
ATOM 552 O O . ILE A 1 81 ? -12.887 -0.701 2.092 1.00 98.25 81 ILE A O 1
ATOM 556 N N . THR A 1 82 ? -12.786 -0.715 4.339 1.00 98.31 82 THR A N 1
ATOM 557 C CA . THR A 1 82 ? -13.855 0.253 4.576 1.00 98.31 82 THR A CA 1
ATOM 558 C C . THR A 1 82 ? -13.256 1.518 5.174 1.00 98.31 82 THR A C 1
ATOM 560 O O . THR A 1 82 ? -12.699 1.472 6.270 1.00 98.31 82 THR A O 1
ATOM 563 N N . GLY A 1 83 ? -13.396 2.645 4.479 1.00 96.75 83 GLY A N 1
ATOM 564 C CA . GLY A 1 83 ? -12.927 3.950 4.934 1.00 96.75 83 GLY A CA 1
ATOM 565 C C . GLY A 1 83 ? -11.428 4.213 4.738 1.00 96.75 83 GLY A C 1
ATOM 566 O O . GLY A 1 83 ? -10.579 3.321 4.801 1.00 96.75 83 GLY A O 1
ATOM 567 N N . GLY A 1 84 ? -11.101 5.495 4.579 1.00 94.56 84 GLY A N 1
ATOM 568 C CA . GLY A 1 84 ? -9.739 6.028 4.589 1.00 94.56 84 GLY A CA 1
ATOM 569 C C . GLY A 1 84 ? -8.899 5.695 3.359 1.00 94.56 84 GLY A C 1
ATOM 570 O O . GLY A 1 84 ? -9.417 5.435 2.272 1.00 94.56 84 GLY A O 1
ATOM 571 N N . THR A 1 85 ? -7.577 5.756 3.531 1.00 95.94 85 THR A N 1
ATOM 572 C CA . THR A 1 85 ? -6.636 5.736 2.406 1.00 95.94 85 THR A CA 1
ATOM 573 C C . THR A 1 85 ? -5.498 4.754 2.638 1.00 95.94 85 THR A C 1
ATOM 575 O O . THR A 1 85 ? -4.829 4.783 3.674 1.00 95.94 85 THR A O 1
ATOM 578 N N . VAL A 1 86 ? -5.238 3.930 1.625 1.00 98.12 86 VAL A N 1
ATOM 579 C CA . VAL A 1 86 ? -4.042 3.095 1.521 1.00 98.12 86 VAL A CA 1
ATOM 580 C C . VAL A 1 86 ? -3.109 3.716 0.491 1.00 98.12 86 VAL A C 1
ATOM 582 O O . VAL A 1 86 ? -3.467 3.836 -0.678 1.00 98.12 86 VAL A O 1
ATOM 585 N N . ASN A 1 87 ? -1.912 4.101 0.927 1.00 98.56 87 ASN A N 1
ATOM 586 C CA . ASN A 1 87 ? -0.868 4.657 0.076 1.00 98.56 87 ASN A CA 1
ATOM 587 C C . ASN A 1 87 ? 0.270 3.648 -0.061 1.00 98.56 87 ASN A C 1
ATOM 589 O O . ASN A 1 87 ? 0.886 3.261 0.931 1.00 98.56 87 ASN A O 1
ATOM 593 N N . GLY A 1 88 ? 0.576 3.251 -1.287 1.00 98.75 88 GLY A N 1
ATOM 594 C CA . GLY A 1 88 ? 1.729 2.432 -1.609 1.00 98.75 88 GLY A CA 1
ATOM 595 C C . GLY A 1 88 ? 2.700 3.169 -2.514 1.00 98.75 88 GLY A C 1
ATOM 596 O O . GLY A 1 88 ? 2.300 3.767 -3.511 1.00 98.75 88 GLY A O 1
ATOM 597 N N . SER A 1 89 ? 3.981 3.139 -2.158 1.00 98.81 89 SER A N 1
ATOM 598 C CA . SER A 1 89 ? 5.056 3.760 -2.926 1.00 98.81 89 SER A CA 1
ATOM 599 C C . SER A 1 89 ? 6.202 2.789 -3.185 1.00 98.81 89 SER A C 1
ATOM 601 O O . SER A 1 89 ? 6.615 2.063 -2.282 1.00 98.81 89 SER A O 1
ATOM 603 N N . SER A 1 90 ? 6.728 2.782 -4.404 1.00 98.62 90 SER A N 1
ATOM 604 C CA . SER A 1 90 ? 7.951 2.051 -4.738 1.00 98.62 90 SER A CA 1
ATOM 605 C C . SER A 1 90 ? 8.854 2.864 -5.661 1.00 98.62 90 SER A C 1
ATOM 607 O O . SER A 1 90 ? 8.380 3.768 -6.348 1.00 98.62 90 SER A O 1
ATOM 609 N N . ALA A 1 91 ? 10.159 2.593 -5.662 1.00 98.56 91 ALA A N 1
ATOM 610 C CA . ALA A 1 91 ? 11.039 3.159 -6.681 1.00 98.56 91 ALA A CA 1
ATOM 611 C C . ALA A 1 91 ? 10.962 2.319 -7.963 1.00 98.56 91 ALA A C 1
ATOM 613 O O . ALA A 1 91 ? 10.643 2.862 -9.019 1.00 98.56 91 ALA A O 1
ATOM 614 N N . ASN A 1 92 ? 11.183 1.006 -7.855 1.00 98.06 92 ASN A N 1
ATOM 615 C CA . ASN A 1 92 ? 11.304 0.107 -9.007 1.00 98.06 92 ASN A CA 1
ATOM 616 C C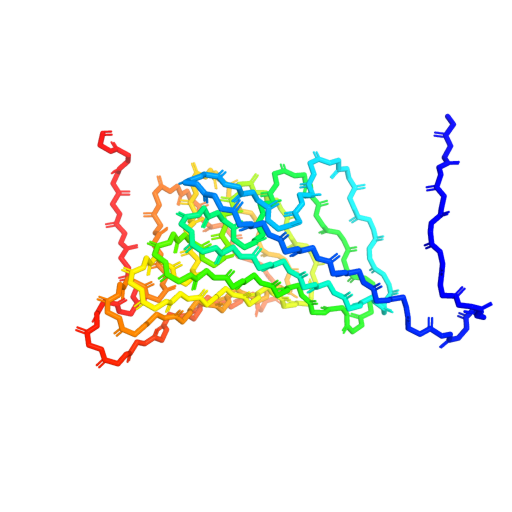 . ASN A 1 92 ? 10.177 -0.934 -9.108 1.00 98.06 92 ASN A C 1
ATOM 618 O O . ASN A 1 92 ? 9.867 -1.393 -10.205 1.00 98.06 92 ASN A O 1
ATOM 622 N N . GLY A 1 93 ? 9.541 -1.294 -7.991 1.00 97.62 93 GLY A N 1
ATOM 623 C CA . GLY A 1 93 ? 8.402 -2.216 -7.963 1.00 97.62 93 GLY A CA 1
ATOM 624 C C . GLY A 1 93 ? 7.056 -1.508 -8.119 1.00 97.62 93 GLY A C 1
ATOM 625 O O . GLY A 1 93 ? 6.981 -0.350 -8.542 1.00 97.62 93 GLY A O 1
ATOM 626 N N . SER A 1 94 ? 5.967 -2.182 -7.753 1.00 98.44 94 SER A N 1
ATOM 627 C CA . SER A 1 94 ? 4.636 -1.575 -7.810 1.00 98.44 94 SER A CA 1
ATOM 628 C C . SER A 1 94 ? 4.395 -0.677 -6.597 1.00 98.44 94 SER A C 1
ATOM 630 O O . SER A 1 94 ? 4.725 -1.039 -5.467 1.00 98.44 94 SER A O 1
ATOM 632 N N . GLY A 1 95 ? 3.781 0.490 -6.795 1.00 98.75 95 GLY A N 1
ATOM 633 C CA . GLY A 1 95 ? 3.333 1.326 -5.681 1.00 98.75 95 GLY A CA 1
ATOM 634 C C . GLY A 1 95 ? 2.364 0.538 -4.806 1.00 98.75 95 GLY A C 1
ATOM 635 O O . GLY A 1 95 ? 2.621 0.300 -3.625 1.00 98.75 95 GLY A O 1
ATOM 636 N N . VAL A 1 96 ? 1.305 0.026 -5.426 1.00 98.75 96 VAL 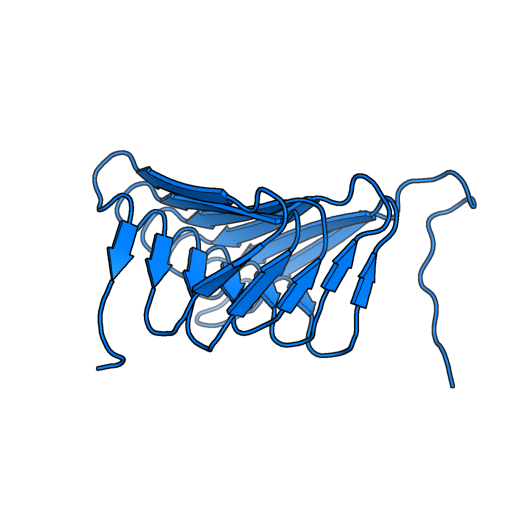A N 1
ATOM 637 C CA . VAL A 1 96 ? 0.413 -0.977 -4.841 1.00 98.75 9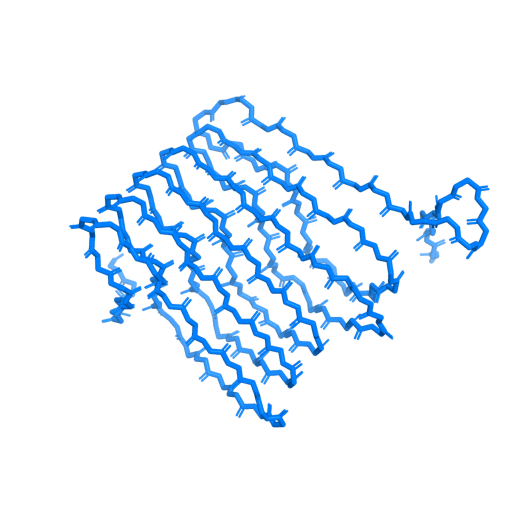6 VAL A CA 1
ATOM 638 C C . VAL A 1 96 ? 0.256 -2.139 -5.816 1.00 98.75 96 VAL A C 1
ATOM 640 O O . VAL A 1 96 ? -0.041 -1.927 -6.989 1.00 98.75 96 VAL A O 1
ATOM 643 N N . LYS A 1 97 ? 0.365 -3.367 -5.314 1.00 98.38 97 LYS A N 1
ATOM 644 C CA . LYS A 1 97 ? 0.044 -4.595 -6.038 1.00 98.38 97 LYS A CA 1
ATOM 645 C C . LYS A 1 97 ? -1.186 -5.267 -5.427 1.00 98.38 97 LYS A C 1
ATOM 647 O O . LYS A 1 97 ? -1.185 -5.607 -4.243 1.00 98.38 97 LYS A O 1
ATOM 652 N N . VAL A 1 98 ? -2.229 -5.475 -6.224 1.00 98.25 98 VAL A N 1
ATOM 653 C CA . VAL A 1 98 ? -3.459 -6.170 -5.816 1.00 98.25 98 VAL A CA 1
ATOM 654 C C . VAL A 1 98 ? -3.396 -7.602 -6.324 1.00 98.25 98 VAL A C 1
ATOM 656 O O . VAL A 1 98 ? -3.476 -7.830 -7.526 1.00 98.25 98 VAL A O 1
ATOM 659 N N . VAL A 1 99 ? -3.223 -8.550 -5.405 1.00 96.88 99 VAL A N 1
ATOM 660 C CA . VAL A 1 99 ? -2.964 -9.975 -5.708 1.00 96.88 99 VAL A CA 1
ATOM 661 C C . VAL A 1 99 ? -4.134 -10.889 -5.349 1.00 96.88 99 VAL A C 1
ATOM 663 O O . VAL A 1 99 ? -4.121 -12.076 -5.646 1.00 96.88 99 VAL A O 1
ATOM 666 N N . GLY A 1 100 ? -5.152 -10.357 -4.676 1.00 96.62 100 GLY A N 1
ATOM 667 C CA . GLY A 1 100 ? -6.383 -11.078 -4.385 1.00 96.62 100 GLY A CA 1
ATOM 668 C C . GLY A 1 100 ? -7.580 -10.146 -4.425 1.00 96.62 100 GLY A C 1
ATOM 669 O O . GLY A 1 100 ? -7.428 -8.924 -4.321 1.00 96.62 100 GLY A O 1
ATOM 670 N N . ASP A 1 101 ? -8.762 -10.738 -4.590 1.00 97.19 101 ASP A N 1
ATOM 671 C CA . ASP A 1 101 ? -10.007 -9.987 -4.703 1.00 97.19 101 ASP A CA 1
ATOM 672 C C . ASP A 1 101 ? -10.150 -9.018 -3.528 1.00 97.19 101 ASP A C 1
ATOM 674 O O . ASP A 1 101 ? -10.016 -9.388 -2.358 1.00 97.19 101 ASP A O 1
ATOM 678 N N . SER A 1 102 ? -10.382 -7.754 -3.862 1.00 98.00 102 SER A N 1
ATOM 679 C CA . SER A 1 102 ? -10.398 -6.655 -2.908 1.00 98.00 102 SER A CA 1
ATOM 680 C C . SER A 1 102 ? -11.688 -5.857 -3.041 1.00 98.00 102 SER A C 1
ATOM 682 O O . SER A 1 102 ? -12.187 -5.600 -4.139 1.00 98.00 102 SER A O 1
ATOM 684 N N . VAL A 1 103 ? -12.240 -5.453 -1.901 1.00 98.56 103 VAL A N 1
ATOM 685 C CA . VAL A 1 103 ? -13.449 -4.624 -1.830 1.00 98.56 103 VAL A CA 1
ATOM 686 C C . VAL A 1 103 ? -13.064 -3.296 -1.208 1.00 98.56 103 VAL A C 1
ATOM 688 O O . VAL A 1 103 ? -12.481 -3.273 -0.131 1.00 98.56 103 VAL A O 1
ATOM 691 N N . LEU A 1 104 ? -13.377 -2.196 -1.877 1.00 98.62 104 LEU A N 1
ATOM 692 C CA . LEU A 1 104 ? -13.140 -0.847 -1.387 1.00 98.62 104 LEU A CA 1
ATOM 693 C C . LEU A 1 104 ? -14.487 -0.198 -1.109 1.00 98.62 104 LEU A C 1
ATOM 695 O O . LEU A 1 104 ? -15.266 0.029 -2.035 1.00 98.62 104 LEU A O 1
ATOM 699 N N . ASP A 1 105 ? -14.737 0.175 0.136 1.00 98.38 105 ASP A N 1
ATOM 700 C CA . ASP A 1 105 ? -15.962 0.850 0.541 1.00 98.38 105 ASP A CA 1
ATOM 701 C C . ASP A 1 105 ? -15.663 2.213 1.169 1.00 98.38 105 ASP A C 1
ATOM 703 O O . ASP A 1 105 ? -15.119 2.277 2.271 1.00 98.38 105 ASP A O 1
ATOM 707 N N . ASN A 1 106 ? -15.976 3.306 0.462 1.00 97.62 106 ASN A N 1
ATOM 708 C CA . ASN A 1 106 ? -15.540 4.659 0.834 1.00 97.62 106 ASN A CA 1
ATOM 709 C C . ASN A 1 106 ? -14.024 4.714 1.134 1.00 97.62 106 ASN A C 1
ATOM 711 O O . ASN A 1 106 ? -13.568 5.355 2.084 1.00 97.62 106 ASN A O 1
ATOM 715 N N . ALA A 1 107 ? -13.243 3.963 0.358 1.00 97.38 107 ALA A N 1
ATOM 716 C CA . ALA A 1 107 ? -11.813 3.795 0.553 1.00 97.38 107 ALA A CA 1
ATOM 717 C C . ALA A 1 107 ? -11.056 4.173 -0.718 1.00 97.38 107 ALA A C 1
ATOM 719 O O . ALA A 1 107 ? -11.527 3.951 -1.836 1.00 97.38 107 ALA A O 1
ATOM 720 N N . THR A 1 108 ? -9.863 4.735 -0.547 1.00 97.38 108 THR A N 1
ATOM 721 C CA . THR A 1 108 ? -8.998 5.105 -1.670 1.00 97.38 108 THR A CA 1
ATOM 722 C C . THR A 1 108 ? -7.719 4.281 -1.669 1.00 97.38 108 THR A C 1
ATOM 724 O O . THR A 1 108 ? -7.010 4.219 -0.663 1.00 97.38 108 THR A O 1
ATOM 727 N N . LEU A 1 109 ? -7.403 3.689 -2.820 1.00 98.00 109 LEU A N 1
ATOM 728 C CA . LEU A 1 109 ? -6.138 3.015 -3.082 1.00 98.00 109 LEU A CA 1
ATOM 729 C C . LEU A 1 109 ? -5.244 3.908 -3.944 1.00 98.00 109 LEU A C 1
ATOM 731 O O . LEU A 1 109 ? -5.548 4.152 -5.111 1.00 98.00 109 LEU A O 1
ATOM 735 N N . ASN A 1 110 ? -4.143 4.381 -3.369 1.00 98.44 110 ASN A N 1
ATOM 736 C CA . ASN A 1 110 ? -3.177 5.251 -4.028 1.00 98.44 110 ASN A CA 1
ATOM 737 C C . ASN A 1 110 ? -1.859 4.511 -4.210 1.00 98.44 110 ASN A C 1
ATOM 739 O O . ASN A 1 110 ? -1.146 4.257 -3.241 1.00 98.44 110 ASN A O 1
ATOM 743 N N . GLY A 1 111 ? -1.520 4.190 -5.448 1.00 98.81 111 GLY A N 1
ATOM 744 C CA . GLY A 1 111 ? -0.246 3.594 -5.804 1.00 98.81 111 GLY A CA 1
ATOM 745 C C . GLY A 1 111 ? 0.638 4.575 -6.564 1.00 98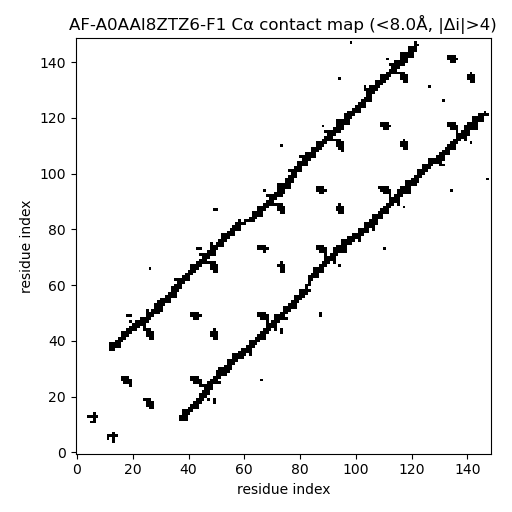.81 111 GLY A C 1
ATOM 746 O O . GLY A 1 111 ? 0.197 5.187 -7.532 1.00 98.81 111 GLY A O 1
ATOM 747 N N . SER A 1 112 ? 1.887 4.732 -6.132 1.00 98.81 112 SER A N 1
ATOM 748 C CA . SER A 1 112 ? 2.891 5.554 -6.808 1.00 98.81 112 SER A CA 1
ATOM 749 C C . SER A 1 112 ? 4.167 4.757 -7.047 1.00 98.81 112 SER A C 1
ATOM 751 O O . SER A 1 112 ? 4.709 4.178 -6.110 1.00 98.81 112 SER A O 1
ATOM 753 N N . SER A 1 113 ? 4.695 4.767 -8.267 1.00 98.75 113 SER A N 1
ATOM 754 C CA . SER A 1 113 ? 6.013 4.184 -8.540 1.00 98.75 113 SER A CA 1
ATOM 755 C C . SER A 1 113 ? 6.842 5.043 -9.478 1.00 98.75 113 SER A C 1
ATOM 757 O O . SER A 1 113 ? 6.290 5.652 -10.391 1.00 98.75 113 SER A O 1
ATOM 759 N N . THR A 1 114 ? 8.154 5.127 -9.266 1.00 98.75 114 THR A N 1
ATOM 760 C CA . THR A 1 114 ? 9.023 5.883 -10.179 1.00 98.75 114 THR A CA 1
ATOM 761 C C . THR A 1 114 ? 9.145 5.154 -11.515 1.00 98.75 114 THR A C 1
ATOM 763 O O . THR A 1 114 ? 8.759 5.715 -12.539 1.00 98.75 114 THR A O 1
ATOM 766 N N . GLU A 1 115 ? 9.615 3.907 -11.492 1.00 98.50 115 GLU A N 1
ATOM 767 C CA . GLU A 1 115 ? 9.902 3.098 -12.686 1.00 98.50 115 GLU A CA 1
ATOM 768 C C . GLU A 1 115 ? 8.877 1.974 -12.912 1.00 98.50 115 GLU A C 1
ATOM 770 O O . GLU A 1 115 ? 8.654 1.547 -14.044 1.00 98.50 115 GLU A O 1
ATOM 775 N N . GLY A 1 116 ? 8.237 1.489 -11.845 1.00 98.12 116 GLY A N 1
ATOM 776 C CA . GLY A 1 116 ? 7.269 0.394 -11.905 1.00 98.12 116 GLY A CA 1
ATOM 777 C C . GLY A 1 116 ? 5.829 0.857 -12.127 1.00 98.12 116 GLY A C 1
ATOM 778 O O . GLY A 1 116 ? 5.548 1.995 -12.510 1.00 98.12 116 GLY A O 1
ATOM 779 N N . ALA A 1 117 ? 4.875 -0.037 -11.871 1.00 98.38 117 ALA A N 1
ATOM 780 C CA . ALA A 1 117 ? 3.467 0.323 -11.939 1.00 98.38 117 ALA A CA 1
ATOM 781 C C . ALA A 1 117 ? 3.063 1.177 -10.726 1.00 98.38 117 ALA A C 1
ATOM 783 O O . ALA A 1 117 ? 3.396 0.841 -9.590 1.00 98.38 117 ALA A O 1
ATOM 784 N N . GLY A 1 118 ? 2.304 2.256 -10.925 1.00 98.56 118 GLY A N 1
ATOM 785 C CA . GLY A 1 118 ? 1.651 2.949 -9.813 1.00 98.56 118 GLY A CA 1
ATOM 786 C C . GLY A 1 118 ? 0.741 1.968 -9.077 1.00 98.56 118 GLY A C 1
ATOM 787 O O . GLY A 1 118 ? 0.935 1.693 -7.892 1.00 98.56 118 GLY A O 1
ATOM 788 N N . LEU A 1 119 ? -0.175 1.357 -9.826 1.00 98.44 119 LEU A N 1
ATOM 789 C CA . LEU A 1 119 ? -1.041 0.278 -9.378 1.00 98.44 119 LEU A CA 1
ATOM 790 C C . LEU A 1 119 ? -0.928 -0.940 -10.305 1.00 98.44 119 LEU A C 1
ATOM 792 O O . LEU A 1 119 ? -1.056 -0.804 -11.519 1.00 98.44 119 LEU A O 1
ATOM 796 N N . ASP A 1 120 ? -0.748 -2.122 -9.729 1.00 98.38 120 ASP A N 1
ATOM 797 C CA . ASP A 1 120 ? -0.591 -3.388 -10.443 1.00 98.38 120 ASP A CA 1
ATOM 798 C C . ASP A 1 120 ? -1.665 -4.396 -10.012 1.00 98.38 120 ASP A C 1
ATOM 800 O O . ASP A 1 120 ? -1.601 -4.955 -8.914 1.00 98.38 120 ASP A O 1
ATOM 804 N N . ILE A 1 121 ? -2.688 -4.596 -10.843 1.00 97.88 121 ILE A N 1
ATOM 805 C CA . ILE A 1 121 ? -3.893 -5.362 -10.509 1.00 97.88 121 ILE A CA 1
ATOM 806 C C . ILE A 1 121 ? -3.859 -6.738 -11.176 1.00 97.88 121 ILE A C 1
ATOM 808 O O . ILE A 1 121 ? -3.911 -6.844 -12.400 1.00 97.88 121 ILE A O 1
ATOM 812 N N . HIS A 1 122 ? -3.870 -7.777 -10.343 1.00 97.19 122 HIS A N 1
ATOM 813 C CA . HIS A 1 122 ? -3.911 -9.186 -10.740 1.00 97.19 122 HIS A CA 1
ATOM 814 C C . HIS A 1 122 ? -5.190 -9.919 -10.284 1.00 97.19 122 HIS A C 1
ATOM 816 O O . HIS A 1 122 ? -5.347 -11.115 -10.516 1.00 97.19 122 HIS A O 1
ATOM 822 N N . ALA A 1 123 ? -6.111 -9.207 -9.628 1.00 96.06 123 ALA A N 1
ATOM 823 C CA . ALA A 1 123 ? -7.370 -9.733 -9.099 1.00 96.06 123 ALA A CA 1
ATOM 824 C C . ALA A 1 123 ? -8.491 -8.681 -9.172 1.00 96.06 123 ALA A C 1
ATOM 826 O O . ALA A 1 123 ? -8.257 -7.542 -9.580 1.00 96.06 123 ALA A O 1
ATOM 827 N N . ASN A 1 124 ? -9.721 -9.025 -8.783 1.00 96.44 124 ASN A N 1
ATOM 828 C CA . ASN A 1 124 ? -10.835 -8.084 -8.893 1.00 96.44 124 ASN A CA 1
ATOM 829 C C . ASN A 1 124 ? -10.758 -6.977 -7.835 1.00 96.44 124 ASN A C 1
ATOM 831 O O . ASN A 1 124 ? -10.416 -7.219 -6.677 1.00 96.44 124 ASN A O 1
ATOM 835 N N . ILE A 1 125 ? -11.178 -5.768 -8.215 1.00 97.69 125 ILE A N 1
ATOM 836 C CA . ILE A 1 125 ? -11.461 -4.677 -7.279 1.00 97.69 125 ILE A CA 1
ATOM 837 C C . ILE A 1 125 ? -12.929 -4.296 -7.424 1.00 97.69 125 ILE A C 1
ATOM 839 O O . ILE A 1 125 ? -13.369 -3.889 -8.498 1.00 97.69 125 ILE A O 1
ATOM 843 N N . THR A 1 126 ? -13.682 -4.396 -6.333 1.00 98.38 126 THR A N 1
ATOM 844 C CA . THR A 1 126 ? -15.069 -3.917 -6.267 1.00 98.38 126 THR A CA 1
ATOM 845 C C . THR A 1 126 ? -15.124 -2.647 -5.430 1.00 98.38 126 THR A C 1
ATOM 847 O O . THR A 1 126 ? -14.745 -2.676 -4.264 1.00 98.38 126 THR A O 1
ATOM 850 N N . GLY A 1 127 ? -15.584 -1.536 -6.007 1.00 98.25 127 GLY A N 1
ATOM 851 C CA . GLY A 1 127 ? -15.705 -0.248 -5.317 1.00 98.25 127 GLY A CA 1
ATOM 852 C C . GLY A 1 127 ? -17.156 0.139 -5.007 1.00 98.25 127 GLY A C 1
ATOM 853 O O . GLY A 1 127 ? -18.025 -0.003 -5.866 1.00 98.25 127 GLY A O 1
ATOM 854 N N . SER A 1 128 ? -17.410 0.683 -3.815 1.00 98.62 128 SER A N 1
ATOM 855 C CA . SER A 1 128 ? -18.690 1.275 -3.391 1.00 98.62 128 SER A CA 1
ATOM 856 C C . SER A 1 128 ? -18.499 2.615 -2.673 1.00 98.62 128 SER A C 1
ATOM 858 O O . SER A 1 128 ? -17.389 2.981 -2.301 1.00 98.62 128 SER A O 1
ATOM 860 N N . ASN A 1 129 ? -19.586 3.375 -2.494 1.00 97.81 129 ASN A N 1
ATOM 861 C CA . ASN A 1 129 ? -19.625 4.593 -1.670 1.00 97.81 129 ASN A CA 1
ATOM 862 C C . ASN A 1 129 ? -18.522 5.626 -1.979 1.00 97.81 129 ASN A C 1
ATOM 864 O O . ASN A 1 129 ? -17.961 6.236 -1.076 1.00 97.81 129 ASN A O 1
ATOM 868 N N . GLY A 1 130 ? -18.221 5.830 -3.266 1.00 97.06 130 GLY A N 1
ATOM 869 C CA . GLY A 1 130 ? -17.235 6.823 -3.707 1.00 97.06 130 GLY A CA 1
ATOM 870 C C . GLY A 1 130 ? -15.777 6.363 -3.629 1.00 97.06 130 GLY A C 1
ATOM 871 O O . GLY A 1 130 ? -14.886 7.204 -3.707 1.00 97.06 130 GLY A O 1
ATOM 872 N N . SER A 1 131 ? -15.526 5.057 -3.492 1.00 98.38 131 SER A N 1
ATOM 873 C CA . SER A 1 131 ? -14.172 4.501 -3.518 1.00 98.38 131 SER A CA 1
ATOM 874 C C . SER A 1 131 ? -13.374 4.905 -4.755 1.00 98.38 131 SER A C 1
ATOM 876 O O . SER A 1 131 ? -13.907 5.013 -5.862 1.00 98.38 131 SER A O 1
ATOM 878 N N . GLY A 1 132 ? -12.071 5.085 -4.552 1.00 97.69 132 GLY A N 1
ATOM 879 C CA . GLY A 1 132 ? -11.141 5.571 -5.562 1.00 97.69 132 GLY A CA 1
ATOM 880 C C . GLY A 1 132 ? -9.944 4.647 -5.745 1.00 97.69 132 GLY A C 1
ATOM 881 O O . GLY A 1 132 ? -9.473 4.006 -4.807 1.00 97.69 132 GLY A O 1
ATOM 882 N N . VAL A 1 133 ? -9.427 4.615 -6.968 1.00 97.94 133 VAL A N 1
A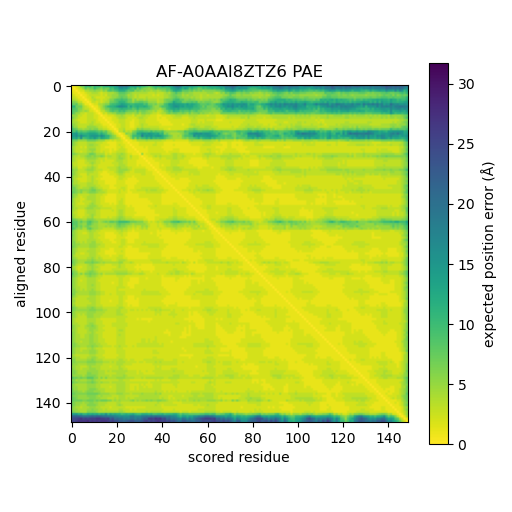TOM 883 C CA . VAL A 1 133 ? -8.206 3.898 -7.325 1.00 97.94 133 VAL A CA 1
ATOM 884 C C . VAL A 1 133 ? -7.353 4.834 -8.173 1.00 97.94 133 VAL A C 1
ATOM 886 O O . VAL A 1 133 ? -7.816 5.337 -9.195 1.00 97.94 133 VAL A O 1
ATOM 889 N N . GLN A 1 134 ? -6.126 5.098 -7.732 1.00 98.06 134 GLN A N 1
ATOM 890 C CA . GLN A 1 134 ? -5.228 6.064 -8.357 1.00 98.06 134 GLN A CA 1
ATOM 891 C C . GLN A 1 134 ? -3.840 5.452 -8.516 1.00 98.06 134 GLN A C 1
ATOM 893 O O . GLN A 1 134 ? -3.227 5.023 -7.541 1.00 98.06 134 GLN A O 1
ATOM 898 N N . GLY A 1 135 ? -3.350 5.426 -9.752 1.00 98.31 135 GLY A N 1
ATOM 899 C CA . GLY A 1 135 ? -2.007 4.980 -10.094 1.00 98.31 135 GLY A CA 1
ATOM 900 C C . GLY A 1 135 ? -1.197 6.134 -10.671 1.00 98.31 135 GLY A C 1
ATOM 901 O O . GLY A 1 135 ? -1.540 6.652 -11.732 1.00 98.31 135 GLY A O 1
ATOM 902 N N . ASN A 1 136 ? -0.142 6.545 -9.972 1.00 98.38 136 ASN A N 1
ATOM 903 C CA . ASN A 1 136 ? 0.756 7.619 -10.380 1.00 98.38 136 ASN A CA 1
ATOM 904 C C . ASN A 1 136 ? 2.150 7.070 -10.689 1.00 98.38 136 ASN A C 1
ATOM 906 O O . ASN A 1 136 ? 2.643 6.168 -10.010 1.00 98.38 136 ASN A O 1
ATOM 910 N N . THR A 1 137 ? 2.810 7.626 -11.697 1.00 97.88 137 THR A N 1
ATOM 911 C CA . THR A 1 137 ? 4.172 7.219 -12.031 1.00 97.88 137 THR A CA 1
ATOM 912 C C . THR A 1 137 ? 4.956 8.327 -12.716 1.00 97.88 137 THR A C 1
ATOM 914 O O . THR A 1 137 ? 4.361 9.239 -13.289 1.00 97.88 137 THR A O 1
ATOM 917 N N . ALA A 1 138 ? 6.285 8.254 -12.626 1.00 97.69 138 ALA A N 1
ATOM 918 C CA . ALA A 1 138 ? 7.178 9.122 -13.383 1.00 97.69 138 ALA A CA 1
ATOM 919 C C . ALA A 1 138 ? 7.481 8.528 -14.768 1.00 97.69 138 ALA A C 1
ATOM 921 O O . ALA A 1 138 ? 7.254 9.191 -15.777 1.00 97.69 138 ALA A O 1
ATOM 922 N N . ASN A 1 139 ? 7.952 7.278 -14.801 1.00 97.56 139 ASN A N 1
ATOM 923 C CA . ASN A 1 139 ? 8.473 6.620 -16.003 1.00 97.56 139 ASN A CA 1
ATOM 924 C C . ASN A 1 139 ? 7.786 5.278 -16.320 1.00 97.56 139 ASN A C 1
ATOM 926 O O . ASN A 1 139 ? 7.988 4.733 -17.403 1.00 97.56 139 ASN A O 1
ATOM 930 N N . GLY A 1 140 ? 6.992 4.739 -15.393 1.00 96.56 140 GLY A N 1
ATOM 931 C CA . GLY A 1 140 ? 6.361 3.427 -15.507 1.00 96.56 140 GLY A CA 1
ATOM 932 C C . GLY A 1 140 ? 4.929 3.459 -16.046 1.00 96.56 140 GLY A C 1
ATOM 933 O O . GLY A 1 140 ? 4.540 4.309 -16.847 1.00 96.56 140 GLY A O 1
ATOM 934 N N . THR A 1 141 ? 4.111 2.504 -15.598 1.00 97.75 141 THR A N 1
ATOM 935 C CA . THR A 1 141 ? 2.688 2.401 -15.975 1.00 97.75 141 THR A CA 1
ATOM 936 C C . THR A 1 141 ? 1.804 2.908 -14.841 1.00 97.75 141 THR A C 1
ATOM 938 O O . THR A 1 141 ? 1.937 2.450 -13.716 1.00 97.75 141 THR A O 1
ATOM 941 N N . GLY A 1 142 ? 0.867 3.824 -15.104 1.00 98.12 142 GLY A N 1
ATOM 942 C CA . GLY A 1 142 ? -0.036 4.322 -14.056 1.00 98.12 142 GLY A CA 1
ATOM 943 C C . GLY A 1 142 ? -0.836 3.190 -13.403 1.00 98.12 142 GLY A C 1
ATOM 944 O O . GLY A 1 142 ? -0.675 2.922 -12.214 1.00 98.12 142 GLY A O 1
ATOM 945 N N . VAL A 1 143 ? -1.647 2.487 -14.200 1.00 98.19 143 VAL A N 1
ATOM 946 C CA . VAL A 1 143 ? -2.422 1.311 -13.774 1.00 98.19 143 VAL A CA 1
ATOM 947 C C . VAL A 1 143 ? -2.205 0.169 -14.765 1.00 98.19 143 VAL A C 1
ATOM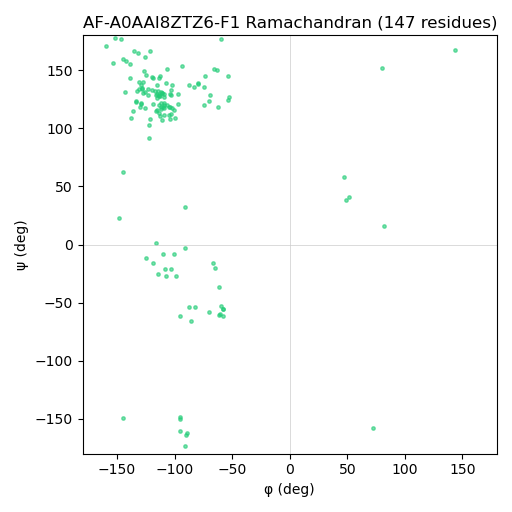 949 O O . VAL A 1 143 ? -2.544 0.304 -15.941 1.00 98.19 143 VAL A O 1
ATOM 952 N N . ALA A 1 144 ? -1.654 -0.946 -14.291 1.00 97.56 144 ALA A N 1
ATOM 953 C CA . ALA A 1 144 ? -1.527 -2.194 -15.034 1.00 97.56 144 ALA A CA 1
ATOM 954 C C . ALA A 1 144 ? -2.604 -3.187 -14.572 1.00 97.56 144 ALA A C 1
ATOM 956 O O . ALA A 1 144 ? -2.866 -3.309 -13.375 1.00 97.56 144 ALA A O 1
ATOM 957 N N . VAL A 1 145 ? -3.236 -3.883 -15.521 1.00 96.94 145 VAL A N 1
ATOM 958 C CA . VAL A 1 145 ? -4.234 -4.928 -15.251 1.00 96.94 145 VAL A CA 1
ATOM 959 C C . VAL A 1 145 ? -3.847 -6.174 -16.036 1.00 96.94 145 VAL A C 1
ATOM 961 O O . VAL A 1 145 ? -3.732 -6.120 -17.262 1.00 96.94 145 VAL A O 1
ATOM 964 N N . GLY A 1 146 ? -3.642 -7.286 -15.337 1.00 91.75 146 GLY A N 1
ATOM 965 C CA . GLY A 1 146 ? -3.217 -8.553 -15.924 1.00 91.75 146 GLY A CA 1
ATOM 966 C C . GLY A 1 146 ? -3.693 -9.755 -15.114 1.00 91.75 146 GLY A C 1
ATOM 967 O O . GLY A 1 146 ? -4.338 -9.606 -14.083 1.00 91.75 146 GLY A O 1
ATOM 968 N N . ASN A 1 147 ? -3.384 -10.955 -15.599 1.00 77.44 147 ASN A N 1
ATOM 969 C CA . ASN A 1 147 ? -3.580 -12.190 -14.838 1.00 77.44 147 ASN A CA 1
ATOM 970 C C . ASN A 1 147 ? -2.283 -12.537 -14.096 1.00 77.44 147 ASN A C 1
ATOM 972 O O . ASN A 1 147 ? -1.204 -12.182 -14.570 1.00 77.44 147 ASN A O 1
ATOM 976 N N . GLU A 1 148 ? -2.378 -13.254 -12.971 1.00 66.50 148 GLU A N 1
ATOM 977 C CA . GLU A 1 148 ? -1.212 -13.905 -12.350 1.00 66.50 148 GLU A CA 1
ATOM 978 C C . GLU A 1 148 ? -0.517 -14.783 -13.412 1.00 66.50 148 GLU A C 1
ATOM 980 O O . GLU A 1 148 ? -1.173 -15.601 -14.065 1.00 66.50 148 GLU A O 1
ATOM 985 N N . GLY A 1 149 ? 0.779 -14.546 -13.638 1.00 50.41 149 GLY A N 1
ATOM 986 C CA . GLY A 1 149 ? 1.631 -15.372 -14.499 1.00 50.41 149 GLY A CA 1
ATOM 987 C C . GLY A 1 149 ? 2.115 -16.623 -13.787 1.00 50.41 149 GLY A C 1
ATOM 988 O O . GLY A 1 149 ? 2.472 -16.506 -12.594 1.00 50.41 149 GLY A O 1
#

Sequence (149 aa):
MRVELTGAETTDLLSVTGNASGDSGTGVKLNGNNTLDNVSLAGEATNGTGMNISGPIINNGNTAVNGKSTEGDGVRLNSAITGGTVNGSSANGSGVKVVGDSVLDNATLNGSSTEGAGLDIHANITGSNGSGVQGNTANGTGVAVGNEG